Protein AF-A0AAW7YVP8-F1 (afdb_monomer_lite)

InterPro domains:
  IPR002129 Pyridoxal phosphate-dependent decarboxylase, major domain [PF00282] (2-55)
  IPR015421 Pyridoxal phosphate-dependent transferase, major domain [G3DSA:3.40.640.10] (1-72)
  IPR015424 Pyridoxal phosphate-dependent transferase [SSF53383] (2-72)

Radius of gyration: 15.89 Å; chains: 1; bounding box: 34×19×46 Å

pLDDT: mean 90.8, std 5.38, range [76.69, 97.88]

Organism: NCBI:txid3062664

Foldseek 3Di:
DVVCDVVCPPVVVDQKDKDDCCPVVVDPPPDIDMDGNDQVVQLVVQAPDDPPDDDDDPDDDVNSRHVDPDDD

Secondary structure (DSSP, 8-state):
-GGGGGGGTTGGG-SEEEEEHHHHS-PPSS-EEEEES-HHHHHHHH----TTSPPPPSSPPGGGGSS-SS--

Structure (mmCIF, N/CA/C/O backbone):
data_AF-A0AAW7YVP8-F1
#
_entry.id   AF-A0AAW7YVP8-F1
#
loop_
_atom_site.group_PDB
_atom_site.id
_atom_site.type_symbol
_atom_site.label_atom_id
_atom_site.label_alt_id
_atom_site.label_comp_id
_atom_site.label_asym_id
_atom_site.label_entity_id
_atom_site.label_seq_id
_atom_site.pdbx_PDB_ins_code
_atom_site.Cartn_x
_atom_site.Cartn_y
_atom_site.Cartn_z
_atom_site.occupancy
_atom_site.B_iso_or_equiv
_atom_site.auth_seq_id
_atom_site.auth_comp_id
_atom_site.auth_asym_id
_atom_site.auth_atom_id
_atom_site.pdbx_PDB_model_num
ATOM 1 N N . MET A 1 1 ? 8.401 7.528 -19.498 1.00 77.06 1 MET A N 1
ATOM 2 C CA . MET A 1 1 ? 9.244 6.386 -19.893 1.00 77.06 1 MET A CA 1
ATOM 3 C C . MET A 1 1 ? 8.380 5.320 -20.582 1.00 77.06 1 MET A C 1
ATOM 5 O O . MET A 1 1 ? 8.144 4.267 -19.995 1.00 77.06 1 MET A O 1
ATOM 9 N N . PRO A 1 2 ? 7.818 5.580 -21.782 1.00 88.00 2 PRO A N 1
ATOM 10 C CA . PRO A 1 2 ? 7.060 4.563 -22.527 1.00 88.00 2 PRO A CA 1
ATOM 11 C C . PRO A 1 2 ? 7.888 3.314 -22.868 1.00 88.00 2 PRO A C 1
ATOM 13 O O . PRO A 1 2 ? 7.349 2.220 -22.983 1.00 88.00 2 PRO A O 1
ATOM 16 N N . GLU A 1 3 ? 9.205 3.466 -22.983 1.00 95.69 3 GLU A N 1
ATO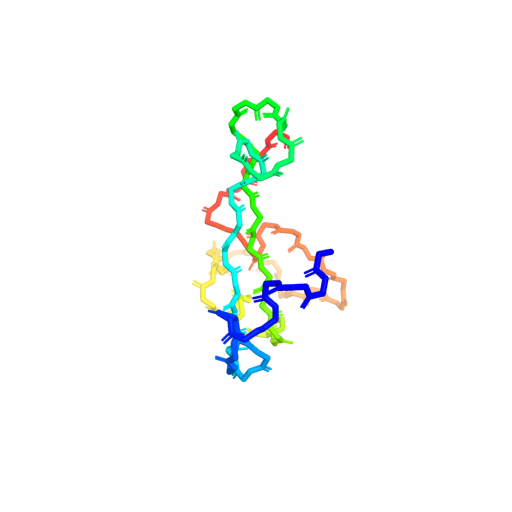M 17 C CA . GLU A 1 3 ? 10.172 2.413 -23.290 1.00 95.69 3 GLU A CA 1
ATOM 18 C C . GLU A 1 3 ? 10.241 1.299 -22.234 1.00 95.69 3 GLU A C 1
ATOM 20 O O . GLU A 1 3 ? 10.655 0.188 -22.549 1.00 95.69 3 GLU A O 1
ATOM 25 N N . LEU A 1 4 ? 9.794 1.565 -21.001 1.00 89.94 4 LEU A N 1
ATOM 26 C CA . LEU A 1 4 ? 9.744 0.574 -19.921 1.00 89.94 4 LEU A CA 1
ATOM 27 C C . LEU A 1 4 ? 8.425 -0.211 -19.883 1.00 89.94 4 LEU A C 1
ATOM 29 O O . LEU A 1 4 ? 8.323 -1.177 -19.130 1.00 89.94 4 LEU A O 1
ATOM 33 N N . ALA A 1 5 ? 7.424 0.167 -20.688 1.00 92.31 5 ALA A N 1
ATOM 34 C CA . ALA A 1 5 ? 6.107 -0.469 -20.676 1.00 92.31 5 ALA A CA 1
ATOM 35 C C . ALA A 1 5 ? 6.148 -2.001 -20.874 1.00 92.31 5 ALA A C 1
ATOM 37 O O . ALA A 1 5 ? 5.438 -2.685 -20.138 1.00 92.31 5 ALA A O 1
ATOM 38 N N . PRO A 1 6 ? 6.991 -2.579 -21.762 1.00 95.25 6 PRO A N 1
ATOM 39 C CA . PRO A 1 6 ? 7.073 -4.035 -21.911 1.00 95.25 6 PRO A CA 1
ATOM 40 C C . PRO A 1 6 ? 7.534 -4.755 -20.637 1.00 95.25 6 PRO A C 1
ATOM 42 O O . PRO A 1 6 ? 7.048 -5.841 -20.336 1.00 95.25 6 PRO A O 1
ATOM 45 N N . SER A 1 7 ? 8.435 -4.143 -19.863 1.00 95.06 7 SER A N 1
ATOM 46 C CA . SER A 1 7 ? 8.947 -4.705 -18.604 1.00 95.06 7 SER A CA 1
ATOM 47 C C . SER A 1 7 ? 7.928 -4.646 -17.465 1.00 95.06 7 SER A C 1
ATOM 49 O O . SER A 1 7 ? 8.082 -5.346 -16.468 1.00 95.06 7 SER A O 1
ATOM 51 N N . CYS A 1 8 ? 6.894 -3.819 -17.615 1.00 93.06 8 CYS A N 1
ATOM 52 C CA . CYS A 1 8 ? 5.801 -3.659 -16.663 1.00 93.06 8 CYS A CA 1
ATOM 53 C C . CYS A 1 8 ? 4.488 -4.262 -17.187 1.00 93.06 8 CYS A C 1
ATOM 55 O O . CYS A 1 8 ? 3.423 -3.923 -16.683 1.00 93.06 8 CYS A O 1
ATOM 57 N N . ALA A 1 9 ? 4.524 -5.121 -18.208 1.00 95.44 9 ALA A N 1
ATOM 58 C CA . ALA A 1 9 ? 3.312 -5.745 -18.727 1.00 95.44 9 ALA A CA 1
ATOM 59 C C . ALA A 1 9 ? 2.592 -6.553 -17.628 1.00 95.44 9 ALA A C 1
ATOM 61 O O . ALA A 1 9 ? 3.219 -7.345 -16.922 1.00 95.44 9 ALA A O 1
ATOM 62 N N . GLY A 1 10 ? 1.280 -6.359 -17.484 1.00 95.50 10 GLY A N 1
ATOM 63 C CA . GLY A 1 10 ? 0.449 -7.054 -16.501 1.00 95.50 10 GLY A CA 1
ATOM 64 C C . GLY A 1 10 ? 0.360 -6.363 -15.138 1.00 95.50 10 GLY A C 1
ATOM 65 O O . GLY A 1 10 ? -0.471 -6.763 -14.320 1.00 95.50 10 GLY A O 1
ATOM 66 N N . VAL A 1 11 ? 1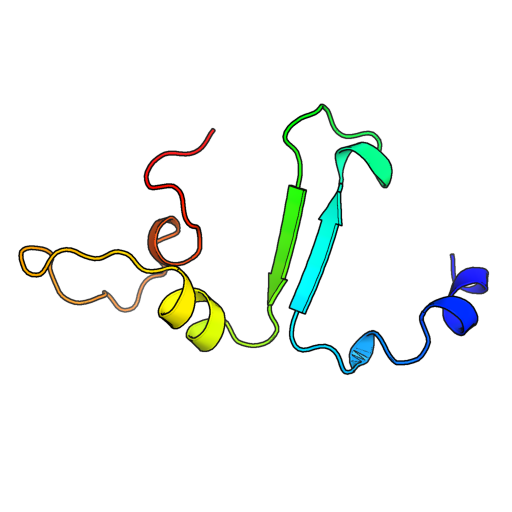.151 -5.314 -14.867 1.00 94.44 11 VAL A N 1
ATOM 67 C CA . VAL A 1 11 ? 1.053 -4.577 -13.590 1.00 94.44 11 VAL A CA 1
ATOM 68 C C . VAL A 1 11 ? -0.317 -3.926 -13.413 1.00 94.44 11 VAL A C 1
ATOM 70 O O . VAL A 1 11 ? -0.787 -3.795 -12.286 1.00 94.44 11 VAL A O 1
ATOM 73 N N . GLU A 1 12 ? -0.994 -3.577 -14.508 1.00 93.19 12 GLU A N 1
ATOM 74 C CA . GLU A 1 12 ? -2.348 -3.024 -14.534 1.00 93.19 12 GLU A CA 1
ATOM 75 C C . GLU A 1 12 ? -3.416 -3.974 -13.982 1.00 93.19 12 GLU A C 1
ATOM 77 O O . GLU A 1 12 ? -4.519 -3.523 -13.666 1.00 93.19 12 GLU A O 1
ATOM 82 N N . LEU A 1 13 ? -3.102 -5.267 -13.855 1.00 97.00 13 LEU A N 1
ATOM 83 C CA . LEU A 1 13 ? -3.985 -6.284 -13.286 1.00 97.00 13 LEU A CA 1
ATOM 84 C C . LEU A 1 13 ? -3.806 -6.448 -11.772 1.00 97.00 13 LEU A C 1
ATOM 86 O O . LEU A 1 13 ? -4.643 -7.082 -11.140 1.00 97.00 13 LEU A O 1
ATOM 90 N N . ALA A 1 14 ? -2.757 -5.879 -11.173 1.00 97.75 14 ALA A N 1
ATOM 91 C CA . ALA A 1 14 ? -2.497 -6.039 -9.745 1.00 97.75 14 ALA A CA 1
ATOM 92 C C . ALA A 1 14 ? -3.558 -5.334 -8.883 1.00 97.75 14 ALA A C 1
ATOM 94 O O . ALA A 1 14 ? -4.030 -4.245 -9.216 1.00 97.75 14 ALA A O 1
ATOM 95 N N . ASP A 1 15 ? -3.904 -5.917 -7.738 1.00 97.88 15 ASP A N 1
ATOM 96 C CA . ASP A 1 15 ? -4.827 -5.297 -6.778 1.00 97.88 15 ASP A CA 1
ATOM 97 C C . ASP A 1 15 ? -4.164 -4.200 -5.938 1.00 97.88 15 ASP A C 1
ATOM 99 O O . ASP A 1 15 ? -4.848 -3.335 -5.383 1.00 97.88 15 ASP A O 1
ATOM 103 N N . SER A 1 16 ? -2.833 -4.201 -5.865 1.00 97.44 16 SER A N 1
ATOM 104 C CA . SER A 1 16 ? -2.053 -3.167 -5.196 1.00 97.44 16 SER A CA 1
ATOM 105 C C . SER A 1 16 ? -0.630 -3.050 -5.743 1.00 97.44 16 SER A C 1
ATOM 107 O O . SER A 1 16 ? -0.084 -3.992 -6.319 1.00 97.44 16 SER A O 1
ATOM 109 N N . TRP A 1 17 ? -0.019 -1.883 -5.532 1.00 97.06 17 TRP A N 1
ATOM 110 C CA . TRP A 1 17 ? 1.384 -1.585 -5.823 1.00 97.06 17 TRP A CA 1
ATOM 111 C C . TRP A 1 17 ? 2.057 -0.964 -4.603 1.00 97.06 17 TRP A C 1
ATOM 113 O O . TRP A 1 17 ? 1.444 -0.167 -3.897 1.00 97.06 17 TRP A O 1
ATOM 123 N N . ALA A 1 18 ? 3.338 -1.264 -4.405 1.00 95.75 18 ALA A N 1
ATOM 124 C CA . ALA A 1 18 ? 4.196 -0.578 -3.445 1.00 95.75 18 ALA A CA 1
ATOM 125 C C . ALA A 1 18 ? 5.342 0.116 -4.190 1.00 95.75 18 ALA A C 1
ATOM 127 O O . ALA A 1 18 ? 5.942 -0.466 -5.094 1.00 95.75 18 ALA A O 1
ATOM 128 N N . VAL A 1 19 ? 5.631 1.364 -3.821 1.00 94.94 19 VAL A N 1
ATOM 129 C CA . VAL A 1 19 ? 6.650 2.195 -4.465 1.00 94.94 19 VAL A CA 1
ATOM 130 C C . VAL A 1 19 ? 7.500 2.890 -3.409 1.00 94.94 19 VAL A C 1
ATOM 132 O O . VAL A 1 19 ? 7.002 3.666 -2.593 1.00 94.94 19 VAL A O 1
ATOM 135 N N . ASP A 1 20 ? 8.809 2.671 -3.484 1.00 95.88 20 ASP A N 1
ATOM 136 C CA . ASP A 1 20 ? 9.789 3.429 -2.713 1.00 95.88 20 ASP A CA 1
ATOM 137 C C . ASP A 1 20 ? 10.084 4.752 -3.433 1.00 95.88 20 ASP A C 1
ATOM 139 O O . ASP A 1 20 ? 10.839 4.800 -4.415 1.00 95.88 20 ASP A O 1
ATOM 143 N N . LEU A 1 21 ? 9.499 5.854 -2.956 1.00 95.31 21 LEU A N 1
ATOM 144 C CA . LEU A 1 21 ? 9.731 7.178 -3.546 1.00 95.31 21 LEU A CA 1
ATOM 145 C C . LEU A 1 21 ? 11.168 7.646 -3.311 1.00 95.31 21 LEU A C 1
ATOM 147 O O . LEU A 1 21 ? 11.752 8.312 -4.165 1.00 95.31 21 LEU A O 1
ATOM 151 N N . HIS A 1 22 ? 11.772 7.232 -2.195 1.00 93.25 22 HIS A N 1
ATOM 152 C CA . HIS A 1 22 ? 13.181 7.498 -1.900 1.00 93.25 22 HIS A CA 1
ATOM 153 C C . HIS A 1 22 ? 14.160 6.723 -2.806 1.00 93.25 22 HIS A C 1
ATOM 155 O O . HIS A 1 22 ? 15.366 6.932 -2.722 1.00 93.25 22 HIS A O 1
ATOM 161 N N . LYS A 1 23 ? 13.658 5.842 -3.687 1.00 90.31 23 LYS A N 1
ATOM 162 C CA . LYS A 1 23 ? 14.435 5.214 -4.771 1.00 90.31 23 LYS A CA 1
ATOM 163 C C . LYS A 1 23 ? 14.071 5.794 -6.134 1.00 90.31 23 LYS A C 1
ATOM 165 O O . LYS A 1 23 ? 14.946 6.143 -6.914 1.00 90.31 23 LYS A O 1
ATOM 170 N N . SER A 1 24 ? 12.775 5.880 -6.423 1.00 87.06 24 SER A N 1
ATOM 171 C CA . SER A 1 24 ? 12.260 6.201 -7.762 1.00 87.06 24 SER A CA 1
ATOM 172 C C . SER A 1 24 ? 12.144 7.699 -8.057 1.00 87.06 24 SER A C 1
ATOM 174 O O . SER A 1 24 ? 12.235 8.093 -9.216 1.00 87.06 24 SER A O 1
ATOM 176 N N . LEU A 1 25 ? 11.959 8.534 -7.030 1.00 91.25 25 LEU A N 1
ATOM 177 C CA . LEU A 1 25 ? 11.709 9.976 -7.160 1.00 91.25 25 LEU A CA 1
ATOM 178 C C . LEU A 1 25 ? 12.709 10.842 -6.381 1.00 91.25 25 LEU A C 1
ATOM 180 O O . LEU A 1 25 ? 12.495 12.044 -6.252 1.00 91.25 25 LEU A O 1
ATOM 184 N N . ASN A 1 26 ? 13.791 10.254 -5.858 1.00 92.75 26 ASN A N 1
ATOM 185 C CA . ASN A 1 26 ? 14.786 10.944 -5.025 1.00 92.75 26 ASN A CA 1
ATOM 186 C C . ASN A 1 26 ? 14.172 11.695 -3.824 1.00 92.75 26 ASN A C 1
ATOM 188 O O . ASN A 1 26 ? 14.716 12.704 -3.372 1.00 92.75 26 ASN A O 1
ATOM 192 N N . ALA A 1 27 ? 13.031 11.223 -3.310 1.00 95.69 27 ALA A N 1
ATOM 193 C CA . ALA A 1 27 ? 12.470 11.750 -2.072 1.00 95.69 27 ALA A CA 1
ATOM 194 C C . ALA A 1 27 ? 13.421 11.461 -0.888 1.00 95.69 27 ALA A C 1
ATOM 196 O O . ALA A 1 27 ? 14.186 10.493 -0.947 1.00 95.69 27 ALA A O 1
ATOM 197 N N . PRO A 1 28 ? 13.379 12.248 0.205 1.00 94.62 28 PRO A N 1
ATOM 198 C CA . PRO A 1 28 ? 14.072 11.888 1.439 1.00 94.62 28 PRO A CA 1
ATOM 199 C C . PRO A 1 28 ? 13.668 10.489 1.930 1.00 94.62 28 PRO A C 1
ATOM 201 O O . PRO A 1 28 ? 12.582 9.999 1.611 1.00 94.62 28 PRO A O 1
ATOM 204 N N . 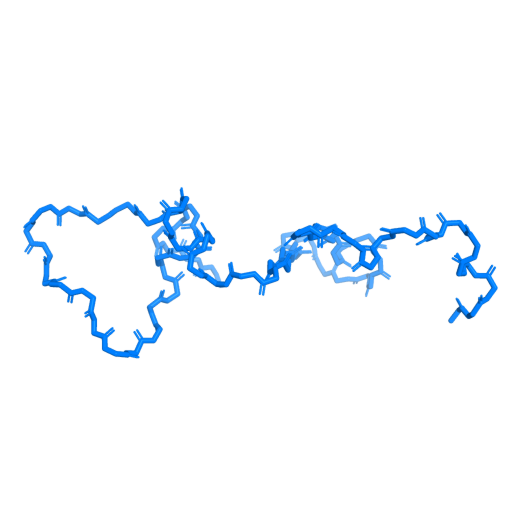PHE A 1 29 ? 14.535 9.850 2.721 1.00 91.56 29 PHE A N 1
ATOM 205 C CA . PHE A 1 29 ? 14.207 8.576 3.369 1.00 91.56 29 PHE A CA 1
ATOM 206 C C . PHE A 1 29 ? 12.902 8.669 4.167 1.00 91.56 29 PHE A C 1
ATOM 208 O O . PHE A 1 29 ? 12.528 9.751 4.615 1.00 91.56 29 PHE A O 1
ATOM 215 N N . ASP A 1 30 ? 12.255 7.514 4.366 1.00 90.38 30 ASP A N 1
ATOM 216 C CA . ASP A 1 30 ? 10.932 7.398 5.007 1.00 90.38 30 ASP A CA 1
ATOM 217 C C . ASP A 1 30 ? 9.765 7.887 4.115 1.00 90.38 30 ASP A C 1
ATOM 219 O O . ASP A 1 30 ? 8.718 8.314 4.588 1.00 90.38 30 ASP A O 1
ATOM 223 N N . ALA A 1 31 ? 9.945 7.817 2.788 1.00 92.00 31 ALA A N 1
ATOM 224 C CA . ALA A 1 31 ? 8.924 8.137 1.787 1.00 92.00 31 ALA A CA 1
ATOM 225 C C . ALA A 1 31 ? 8.563 6.898 0.945 1.00 92.00 31 ALA A C 1
ATOM 227 O O . ALA A 1 31 ? 9.117 6.675 -0.136 1.00 92.00 31 ALA A O 1
ATOM 228 N N . GLY A 1 32 ? 7.660 6.068 1.466 1.00 93.06 32 GLY A N 1
ATOM 229 C CA . GLY A 1 32 ? 7.045 4.944 0.753 1.00 93.06 32 GLY A CA 1
ATOM 230 C C . GLY A 1 32 ? 5.571 5.216 0.448 1.00 93.06 32 GLY A C 1
ATOM 231 O O . GLY A 1 32 ? 4.905 5.941 1.187 1.00 93.06 32 GLY A O 1
ATOM 232 N N . VAL A 1 33 ? 5.056 4.644 -0.641 1.00 94.75 33 VAL A N 1
ATOM 233 C CA . VAL A 1 33 ? 3.632 4.711 -1.005 1.00 94.75 33 VAL A CA 1
ATOM 234 C C . VAL A 1 33 ? 3.118 3.325 -1.359 1.00 94.75 33 VAL A C 1
ATOM 236 O O . VAL A 1 33 ? 3.764 2.585 -2.098 1.00 94.75 33 VAL A O 1
ATOM 239 N N . VAL A 1 34 ? 1.919 3.009 -0.875 1.00 95.69 34 VAL A N 1
ATOM 240 C CA . VAL A 1 34 ? 1.131 1.863 -1.329 1.00 95.69 34 VAL A CA 1
ATOM 241 C C . VAL A 1 34 ? -0.132 2.382 -2.006 1.00 95.69 34 VAL A C 1
ATOM 243 O O . VAL A 1 34 ? -0.821 3.254 -1.478 1.00 95.69 34 VAL A O 1
ATOM 246 N N . LEU A 1 35 ? -0.426 1.849 -3.185 1.00 95.94 35 LEU A N 1
ATOM 247 C CA . LEU A 1 35 ? -1.652 2.095 -3.934 1.00 95.94 35 LEU A CA 1
ATOM 248 C C . LEU A 1 35 ? -2.466 0.806 -3.914 1.00 95.94 35 LEU A C 1
ATOM 250 O O . LEU A 1 35 ? -1.931 -0.249 -4.239 1.00 95.94 35 LEU A O 1
ATOM 254 N N . VAL A 1 36 ? -3.743 0.875 -3.545 1.00 97.06 36 VAL A N 1
ATOM 255 C CA . VAL A 1 36 ? -4.646 -0.285 -3.527 1.00 97.06 36 VAL A CA 1
ATOM 256 C C . VAL A 1 36 ? -5.871 0.040 -4.367 1.00 97.06 36 VAL A C 1
ATOM 258 O O . VAL A 1 36 ? -6.458 1.111 -4.216 1.00 97.06 36 VAL A O 1
ATOM 261 N N . ARG A 1 37 ? -6.245 -0.880 -5.259 1.00 97.06 37 ARG A N 1
ATOM 262 C CA . ARG A 1 37 ? -7.371 -0.734 -6.189 1.00 97.06 37 ARG A CA 1
ATOM 263 C C . ARG A 1 37 ? -8.700 -0.557 -5.456 1.00 97.06 37 ARG A C 1
ATOM 265 O O . ARG A 1 37 ? -9.497 0.294 -5.838 1.00 97.06 37 ARG A O 1
ATOM 272 N N . ASP A 1 38 ? -8.923 -1.357 -4.414 1.00 95.50 38 ASP A N 1
ATOM 273 C CA . ASP A 1 38 ? -10.113 -1.298 -3.567 1.00 95.50 38 ASP A CA 1
ATOM 274 C C . ASP A 1 38 ? -9.755 -0.799 -2.161 1.00 95.50 38 ASP A C 1
ATOM 276 O O . ASP A 1 38 ? -9.065 -1.464 -1.383 1.00 95.50 38 ASP A O 1
ATOM 280 N N . ARG A 1 39 ? -10.275 0.382 -1.819 1.00 91.94 39 ARG A N 1
ATOM 281 C CA . ARG A 1 39 ? -10.116 0.986 -0.493 1.00 91.94 39 ARG A CA 1
ATOM 282 C C . ARG A 1 39 ? -10.673 0.096 0.619 1.00 91.94 39 ARG A C 1
ATOM 284 O O . ARG A 1 39 ? -10.110 0.086 1.709 1.00 91.94 39 ARG A O 1
ATOM 291 N N . SER A 1 40 ? -11.777 -0.607 0.379 1.00 91.69 40 SER A N 1
ATOM 292 C CA . SER A 1 40 ? -12.427 -1.428 1.401 1.00 91.69 40 SER A CA 1
ATOM 293 C C . SER A 1 40 ? -11.527 -2.582 1.845 1.00 91.69 40 SER A C 1
ATOM 295 O O . SER A 1 40 ? -11.421 -2.829 3.044 1.00 91.69 40 SER A O 1
ATOM 297 N N . THR A 1 41 ? -10.797 -3.196 0.912 1.00 95.06 41 THR A N 1
ATOM 298 C CA . THR A 1 41 ? -9.794 -4.231 1.188 1.00 95.06 41 THR A CA 1
ATOM 299 C C . THR A 1 41 ? -8.654 -3.693 2.049 1.00 95.06 41 THR A C 1
ATOM 301 O O . THR A 1 41 ? -8.288 -4.323 3.040 1.00 95.06 41 THR A O 1
ATOM 304 N N . LEU A 1 42 ? -8.122 -2.508 1.721 1.00 95.06 42 LEU A N 1
ATOM 305 C CA . LEU A 1 42 ? -7.068 -1.875 2.521 1.00 95.06 42 LEU A CA 1
ATOM 306 C C . LEU A 1 42 ? -7.546 -1.586 3.949 1.00 95.06 42 LEU A C 1
ATOM 308 O O . LEU A 1 42 ? -6.854 -1.915 4.908 1.00 95.06 42 LEU A O 1
ATOM 312 N N . VAL A 1 43 ? -8.742 -1.010 4.086 1.00 91.75 43 VAL A N 1
ATOM 313 C CA . VAL A 1 43 ? -9.322 -0.685 5.393 1.00 91.75 43 VAL A CA 1
ATOM 314 C C . VAL A 1 43 ? -9.563 -1.944 6.223 1.00 91.75 43 VAL A C 1
ATOM 316 O O . VAL A 1 43 ? -9.192 -1.983 7.388 1.00 91.75 43 VAL A O 1
ATOM 319 N N . GLN A 1 44 ? -10.137 -2.995 5.635 1.00 91.19 44 GLN A N 1
ATOM 320 C CA . GLN A 1 44 ? -10.374 -4.260 6.338 1.00 91.19 44 GLN A CA 1
ATOM 321 C C . GLN A 1 44 ? -9.075 -4.920 6.812 1.00 91.19 44 GLN A C 1
ATOM 323 O O . GLN A 1 44 ? -9.057 -5.526 7.880 1.00 91.19 44 GLN A O 1
ATOM 328 N N . ALA A 1 45 ? -8.000 -4.807 6.030 1.00 93.56 45 ALA A N 1
ATOM 329 C CA . ALA A 1 45 ? -6.712 -5.397 6.370 1.00 93.56 45 ALA A CA 1
ATOM 330 C C . ALA A 1 45 ? -5.947 -4.608 7.446 1.00 93.56 45 ALA A C 1
ATOM 332 O O . ALA A 1 45 ? -5.227 -5.215 8.236 1.00 93.56 45 ALA A O 1
ATOM 333 N N . MET A 1 46 ? -6.056 -3.275 7.454 1.00 94.56 46 MET A N 1
ATOM 334 C CA . MET A 1 46 ? -5.223 -2.402 8.294 1.00 94.56 46 MET A CA 1
ATOM 335 C C . MET A 1 46 ? -5.926 -1.893 9.555 1.00 94.56 46 MET A C 1
ATOM 337 O O . MET A 1 46 ? -5.256 -1.599 10.543 1.00 94.56 46 MET A O 1
ATOM 341 N N . ALA A 1 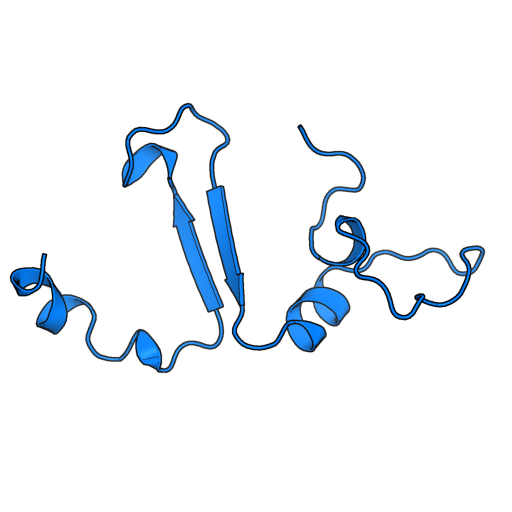47 ? -7.256 -1.771 9.548 1.00 90.00 47 ALA A N 1
ATOM 342 C CA . ALA A 1 47 ? -7.978 -1.139 10.644 1.00 90.00 47 ALA A CA 1
ATOM 343 C C . ALA A 1 47 ? -7.833 -1.919 11.962 1.00 90.00 47 ALA A C 1
ATOM 345 O O . ALA A 1 47 ? -8.336 -3.030 12.121 1.00 90.00 47 ALA A O 1
ATOM 346 N N . ALA A 1 48 ? -7.215 -1.279 12.954 1.00 87.44 48 ALA A N 1
ATOM 347 C CA . ALA A 1 48 ? -7.038 -1.805 14.306 1.00 87.44 48 ALA A CA 1
ATOM 348 C C . ALA A 1 48 ? -7.929 -1.053 15.312 1.00 87.44 48 ALA A C 1
ATOM 350 O O . ALA A 1 48 ? -7.449 -0.397 16.240 1.00 87.44 48 ALA A O 1
ATOM 351 N N . ARG A 1 49 ? -9.254 -1.107 15.118 1.00 83.62 49 ARG A N 1
ATOM 352 C CA . ARG A 1 49 ? -10.211 -0.357 15.950 1.00 83.62 49 ARG A CA 1
ATOM 353 C C . ARG A 1 49 ? -10.570 -1.127 17.221 1.00 83.62 49 ARG A C 1
ATOM 355 O O . ARG A 1 49 ? -11.071 -2.247 17.165 1.00 83.62 49 ARG A O 1
ATOM 362 N N . GLY A 1 50 ? -10.372 -0.498 18.377 1.00 83.19 50 GLY A N 1
ATOM 363 C CA . GLY A 1 50 ? -10.878 -1.017 19.647 1.00 83.19 50 GLY A CA 1
ATOM 364 C C . GLY A 1 50 ? -12.408 -0.970 19.708 1.00 83.19 50 GLY A C 1
ATOM 365 O O . GLY A 1 50 ? -13.021 -0.030 19.208 1.00 83.19 50 GLY A O 1
ATOM 366 N N . ALA A 1 51 ? -13.026 -1.942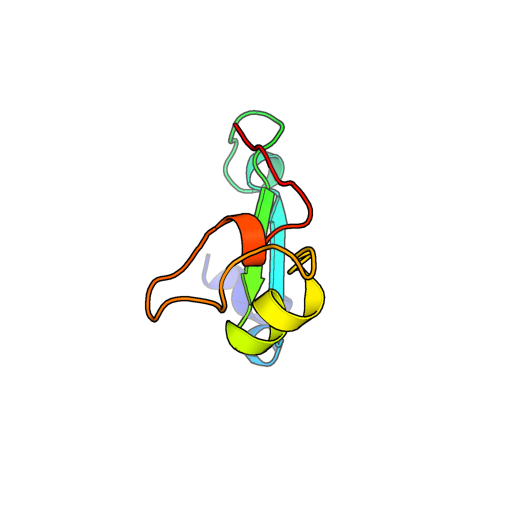 20.386 1.00 84.19 51 ALA A N 1
ATOM 367 C CA . ALA A 1 51 ? -14.488 -2.045 20.519 1.00 84.19 51 ALA A CA 1
ATOM 368 C C . ALA A 1 51 ? -15.156 -0.838 21.215 1.00 84.19 51 ALA A C 1
ATOM 370 O O . ALA A 1 51 ? -16.372 -0.689 21.161 1.00 84.19 51 ALA A O 1
ATOM 371 N N . TYR A 1 52 ? -14.369 0.014 21.879 1.00 84.31 52 TYR A N 1
ATOM 372 C CA . TYR A 1 52 ? -14.835 1.239 22.532 1.00 84.31 52 TYR A CA 1
ATOM 373 C C . TYR A 1 52 ? -14.946 2.437 21.577 1.00 84.31 52 TYR A C 1
ATOM 375 O O . TYR A 1 52 ? -15.494 3.471 21.960 1.00 84.31 52 TYR A O 1
ATOM 383 N N . LEU A 1 53 ? -14.396 2.343 20.362 1.00 83.50 53 LEU A N 1
ATOM 384 C CA . LEU A 1 53 ? -14.466 3.425 19.387 1.00 83.50 53 LEU A CA 1
ATOM 385 C C . LEU A 1 53 ? -15.831 3.439 18.686 1.00 83.50 53 LEU A C 1
ATOM 387 O O . LEU A 1 53 ? -16.408 2.378 18.441 1.00 83.50 53 LEU A O 1
ATOM 391 N N . PRO A 1 54 ? -16.333 4.623 18.291 1.00 83.00 54 PRO A N 1
ATOM 392 C CA . PRO A 1 54 ? -17.517 4.716 17.452 1.00 83.00 54 PRO A CA 1
ATOM 393 C C . PRO A 1 54 ? -17.341 3.942 16.141 1.00 83.00 54 PRO A C 1
ATOM 395 O O . PRO A 1 54 ? -16.223 3.811 15.616 1.00 83.00 54 PRO A O 1
ATOM 398 N N . ALA A 1 55 ? -18.467 3.488 15.585 1.00 80.88 55 ALA A N 1
ATOM 399 C CA . ALA A 1 55 ? -18.511 2.949 14.232 1.00 80.88 55 ALA A CA 1
ATOM 400 C C . ALA A 1 55 ? -17.904 3.949 13.233 1.00 80.88 55 ALA A C 1
ATOM 402 O O . ALA A 1 55 ? -17.929 5.164 13.454 1.00 80.88 55 ALA A O 1
ATOM 403 N N . GLN A 1 56 ? -17.344 3.429 12.140 1.00 76.69 56 GLN A N 1
ATOM 404 C CA . GLN A 1 56 ? -16.773 4.271 11.094 1.00 76.69 56 GLN A CA 1
ATOM 405 C C . GLN A 1 56 ? -17.813 5.272 10.586 1.00 76.69 56 GLN A C 1
ATOM 407 O O . GLN A 1 56 ? -18.963 4.927 10.310 1.00 76.69 56 GLN A O 1
ATOM 412 N N . SER A 1 57 ? -17.391 6.529 10.481 1.00 79.81 57 SER A N 1
ATOM 413 C CA . SER A 1 57 ? -18.191 7.561 9.833 1.00 79.81 57 SER A CA 1
ATOM 414 C C . SER A 1 57 ? -18.209 7.347 8.313 1.00 79.81 57 SER A C 1
ATOM 416 O O . SER A 1 57 ? -17.430 6.562 7.775 1.00 79.81 57 SER A O 1
ATOM 418 N N . GLY A 1 58 ? -19.044 8.100 7.594 1.00 79.62 58 GLY A N 1
ATOM 419 C CA . GLY A 1 58 ? -18.967 8.154 6.128 1.00 79.62 58 GLY A CA 1
ATOM 420 C C . GLY A 1 58 ? -17.677 8.800 5.594 1.00 79.62 58 GLY A C 1
ATOM 421 O O . GLY A 1 58 ? -17.400 8.717 4.398 1.00 79.62 58 GLY A O 1
ATOM 422 N N . HIS A 1 59 ? -16.879 9.437 6.458 1.00 84.19 59 HIS A N 1
ATOM 423 C CA . HIS A 1 59 ? -15.605 10.050 6.098 1.00 84.19 59 HIS A CA 1
ATOM 424 C C . HIS A 1 59 ? -14.445 9.066 6.243 1.00 84.19 59 HIS A C 1
ATOM 426 O O . HIS A 1 59 ? -14.467 8.147 7.061 1.00 84.19 59 HIS A O 1
ATOM 432 N N . TRP A 1 60 ? -13.415 9.266 5.424 1.00 84.12 60 TRP A N 1
ATOM 433 C CA . TRP A 1 60 ? -12.189 8.490 5.522 1.00 84.12 60 TRP A CA 1
ATOM 434 C C . TRP A 1 60 ? -11.361 8.925 6.726 1.00 84.12 60 TRP A C 1
ATOM 436 O O . TRP A 1 60 ? -10.996 10.092 6.840 1.00 84.12 60 TRP A O 1
ATOM 446 N N . GLU A 1 61 ? -11.058 7.956 7.583 1.00 88.44 61 GLU A N 1
ATOM 447 C CA . GLU A 1 61 ? -10.098 8.075 8.670 1.00 88.44 61 GLU A CA 1
ATOM 448 C C . GLU A 1 61 ? -8.758 7.464 8.213 1.00 88.44 61 GLU A C 1
ATOM 450 O O . GLU A 1 61 ? -8.714 6.264 7.921 1.00 88.44 61 GLU A O 1
ATOM 455 N N . PRO A 1 62 ? -7.672 8.252 8.103 1.00 88.94 62 PRO A N 1
ATOM 456 C CA . PRO A 1 62 ? -6.392 7.759 7.594 1.00 88.94 62 PRO A CA 1
ATOM 457 C C . PRO A 1 62 ? -5.800 6.599 8.399 1.00 88.94 62 PRO A C 1
ATOM 459 O O . PRO A 1 62 ? -5.218 5.690 7.804 1.00 88.94 62 PRO A O 1
ATOM 462 N N . SER A 1 63 ? -5.979 6.600 9.724 1.00 90.81 63 SER A N 1
ATOM 463 C CA . SER A 1 63 ? -5.470 5.540 10.608 1.00 90.81 63 SER A CA 1
ATOM 464 C C . SER A 1 63 ? -6.120 4.172 10.364 1.00 90.81 63 SER A C 1
ATOM 466 O O . SER A 1 63 ? -5.534 3.147 10.689 1.00 90.81 63 SER A O 1
ATOM 468 N N . ASP A 1 64 ? -7.284 4.119 9.708 1.00 91.44 64 ASP A N 1
ATOM 469 C CA . ASP A 1 64 ? -7.918 2.853 9.326 1.00 91.44 64 ASP A CA 1
ATOM 470 C C . ASP A 1 64 ? -7.262 2.209 8.087 1.00 91.44 64 ASP A C 1
ATOM 472 O O . ASP A 1 64 ? -7.648 1.117 7.687 1.00 91.44 64 ASP A O 1
ATOM 476 N N . SER A 1 65 ? -6.330 2.890 7.411 1.00 92.56 65 SER A N 1
ATOM 477 C CA . SER A 1 65 ? -5.730 2.447 6.136 1.00 92.56 65 SER A CA 1
ATOM 478 C C . SER A 1 65 ? -4.222 2.212 6.218 1.00 92.56 65 SER A C 1
ATOM 480 O O . SER A 1 65 ? -3.571 2.059 5.187 1.00 92.56 65 SER A O 1
ATOM 482 N N . THR A 1 66 ? -3.661 2.212 7.425 1.00 93.25 66 THR A N 1
ATOM 483 C CA . THR A 1 66 ? -2.225 2.075 7.673 1.00 93.25 66 THR A CA 1
ATOM 484 C C . THR A 1 66 ? -2.013 1.326 8.995 1.00 93.25 66 THR A C 1
ATOM 486 O O . THR A 1 66 ? -2.894 1.377 9.853 1.00 93.25 66 THR A O 1
ATOM 489 N N . PRO A 1 67 ? -0.894 0.609 9.192 1.00 91.25 67 PRO A N 1
ATOM 490 C CA . PRO A 1 67 ? -0.640 -0.082 10.457 1.00 91.25 67 PRO A CA 1
ATOM 491 C C . PRO A 1 67 ? -0.307 0.871 11.622 1.00 91.25 67 PRO A C 1
ATOM 493 O O . PRO A 1 67 ? -0.365 0.471 12.785 1.00 91.25 67 PRO A O 1
ATOM 496 N N . GLU A 1 68 ? 0.054 2.126 11.345 1.00 90.25 68 GLU A N 1
ATOM 497 C CA . GLU A 1 68 ? 0.421 3.131 12.341 1.00 90.25 68 GLU A CA 1
ATOM 498 C C . GLU A 1 68 ? -0.772 3.990 12.794 1.00 90.25 68 GLU A C 1
ATOM 500 O O . GLU A 1 68 ? -1.510 4.552 11.990 1.00 90.25 68 GLU A O 1
ATOM 505 N N . LEU A 1 69 ? -0.918 4.211 14.103 1.00 86.12 69 LEU A N 1
ATOM 506 C CA . LEU A 1 69 ? -1.907 5.174 14.613 1.00 86.12 69 LEU A CA 1
ATOM 507 C C . LEU A 1 69 ? -1.453 6.629 14.428 1.00 86.12 69 LEU A C 1
ATOM 509 O O . LEU A 1 69 ? -2.247 7.495 14.070 1.00 86.12 69 LEU A O 1
ATOM 513 N N . SER A 1 70 ? -0.168 6.889 14.664 1.00 87.62 70 SER A N 1
ATOM 514 C CA .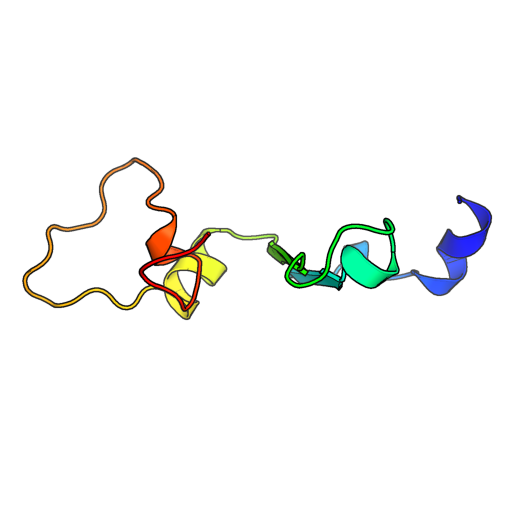 SER A 1 70 ? 0.460 8.193 14.455 1.00 87.62 70 SER A CA 1
ATOM 515 C C . SER A 1 70 ? 1.487 8.082 13.341 1.00 87.62 70 SER A C 1
ATOM 517 O O . SER A 1 70 ? 2.321 7.179 13.357 1.00 87.62 70 SER A O 1
ATOM 519 N N . ARG A 1 71 ? 1.473 9.042 12.418 1.00 85.69 71 ARG A N 1
ATOM 520 C CA . ARG A 1 71 ? 2.454 9.168 11.334 1.00 85.69 71 ARG A CA 1
ATOM 521 C C . ARG A 1 71 ? 2.963 10.604 11.229 1.00 85.69 71 ARG A C 1
ATOM 523 O O . ARG A 1 71 ? 2.313 11.522 11.728 1.00 85.69 71 ARG A O 1
ATOM 530 N N . ARG A 1 72 ? 4.134 10.760 10.610 1.00 79.75 72 ARG A N 1
ATOM 531 C CA . ARG A 1 72 ? 4.729 12.060 10.269 1.00 79.75 72 ARG A CA 1
ATOM 532 C C . ARG A 1 72 ? 3.984 12.741 9.125 1.00 79.75 72 ARG A C 1
ATOM 534 O O . ARG A 1 72 ? 3.391 12.013 8.289 1.00 79.75 72 ARG A O 1
#

Sequence (72 aa):
MPELAPSCAGVELADSWAVDLHKSLNAPFDAGVVLVRDRSTLVQAMAARGAYLPAQSGHWEPSDSTPELSRR